Protein AF-A0A2K8NVX0-F1 (afdb_monomer_lite)

Radius of gyration: 14.96 Å; chains: 1; bounding box: 32×36×40 Å

Sequence (138 aa):
MYVTYDQIYVLLNNGIVENKFKKNSSVQGIFEVSKFKYAISASSLTKEREHKHTNYFSNKDELLSWESPDCWKYSDNEKLDLIKNKYYVFYQSDETVELFDNTIRKYIGNIKKIEQRESIKNNKENKENKIKYKLKIS

Secondary structure (DSSP, 8-state):
-EE-HHHHHHHTT-SEETTEE-------SEEEEETTEEEEEEESGGGGSSS----EEETTTTEEEEEPPTT--TTSPPS--TTT-EEEEEEE-HHHHHHS-TT-EEEEEEEEEEEEEEEE--SSTTPPPEEEEEEEE-

Foldseek 3Di:
DKDFPQRVLVVLQNQADPNHGDDDPDDDQKDANDQQEMEGEEECPCCPDLQHWHWDADPVQQKIWGWDPLPAAPPDDDPDDPPRHKYWYWYYYPVNCVVPHPRMTDGSAIFPDFPDWDFADRSDPPGHTTIITITHGD

Organism: NCBI:txid81459

Structure (mmCIF, N/CA/C/O backbone):
data_AF-A0A2K8NVX0-F1
#
_entry.id   AF-A0A2K8NVX0-F1
#
loop_
_atom_site.group_PDB
_atom_site.id
_atom_site.type_symbol
_atom_site.label_atom_id
_atom_site.label_alt_id
_atom_site.label_comp_id
_atom_site.label_asym_id
_atom_site.label_entity_id
_atom_site.label_seq_id
_atom_site.pdbx_PDB_ins_code
_atom_site.Cartn_x
_atom_site.Cartn_y
_atom_site.Cartn_z
_atom_site.occupancy
_atom_site.B_iso_or_equiv
_atom_site.auth_seq_id
_atom_site.auth_comp_id
_atom_site.auth_asym_id
_atom_site.auth_atom_id
_atom_site.pdbx_PDB_model_num
ATOM 1 N N . MET A 1 1 ? 2.061 -4.022 -14.655 1.00 90.31 1 MET A N 1
ATOM 2 C CA . MET A 1 1 ? 3.292 -3.211 -14.791 1.00 90.31 1 MET A CA 1
ATOM 3 C C . MET A 1 1 ? 4.206 -3.532 -13.618 1.00 90.31 1 MET A C 1
ATOM 5 O O . MET A 1 1 ? 3.705 -3.557 -12.499 1.00 90.31 1 MET A O 1
ATOM 9 N N . TYR A 1 2 ? 5.486 -3.803 -13.870 1.00 92.69 2 TYR A N 1
ATOM 10 C CA . TYR A 1 2 ? 6.494 -4.126 -12.852 1.00 92.69 2 TYR A CA 1
ATOM 11 C C . TYR A 1 2 ? 7.537 -3.015 -12.819 1.00 92.69 2 TYR A C 1
ATOM 13 O O . TYR A 1 2 ? 7.992 -2.592 -13.879 1.00 92.69 2 TYR A O 1
ATOM 21 N N . VAL A 1 3 ? 7.849 -2.505 -11.631 1.00 91.19 3 VAL A N 1
ATOM 22 C CA . VAL A 1 3 ? 8.685 -1.312 -11.459 1.00 91.19 3 VAL A CA 1
ATOM 23 C C . VAL A 1 3 ? 9.543 -1.396 -10.203 1.00 91.19 3 VAL A C 1
ATOM 25 O O . VAL A 1 3 ? 9.133 -1.967 -9.189 1.00 91.19 3 VAL A O 1
ATOM 28 N N . THR A 1 4 ? 10.721 -0.783 -10.255 1.00 88.31 4 THR A N 1
ATOM 29 C CA . THR A 1 4 ? 11.552 -0.516 -9.076 1.00 88.31 4 THR A CA 1
ATOM 30 C C . THR A 1 4 ? 11.035 0.702 -8.309 1.00 88.31 4 THR A C 1
ATOM 32 O O . THR A 1 4 ? 10.225 1.485 -8.810 1.00 88.31 4 THR A O 1
ATOM 35 N N . TYR A 1 5 ? 11.519 0.902 -7.081 1.00 81.38 5 TYR A N 1
ATOM 36 C CA . TYR A 1 5 ? 11.150 2.072 -6.277 1.00 81.38 5 TYR A CA 1
ATOM 37 C C . TYR A 1 5 ? 11.514 3.394 -6.976 1.00 81.38 5 TYR A C 1
ATOM 39 O O . TYR A 1 5 ? 10.688 4.301 -7.030 1.00 81.38 5 TYR A O 1
ATOM 47 N N . ASP A 1 6 ? 12.690 3.473 -7.602 1.00 80.88 6 ASP A N 1
ATOM 48 C CA . ASP A 1 6 ? 13.110 4.662 -8.355 1.00 80.88 6 ASP A CA 1
ATOM 49 C C . ASP A 1 6 ? 12.184 4.934 -9.552 1.00 80.88 6 ASP A C 1
ATOM 51 O O . ASP A 1 6 ? 11.783 6.075 -9.790 1.00 80.88 6 ASP A O 1
ATOM 55 N N . GLN A 1 7 ? 11.759 3.885 -10.264 1.00 85.81 7 GLN A N 1
ATOM 56 C CA . GLN A 1 7 ? 10.801 4.015 -11.365 1.00 85.81 7 GLN A CA 1
ATOM 57 C C . GLN A 1 7 ? 9.426 4.493 -10.886 1.00 85.81 7 GLN A C 1
ATOM 59 O O . GLN A 1 7 ? 8.811 5.306 -11.570 1.00 85.81 7 GLN A O 1
ATOM 64 N N . ILE A 1 8 ? 8.952 4.062 -9.709 1.00 85.62 8 ILE A N 1
ATOM 65 C CA . ILE A 1 8 ? 7.704 4.577 -9.112 1.00 85.62 8 ILE A CA 1
ATOM 66 C C . ILE A 1 8 ? 7.797 6.096 -8.907 1.00 85.62 8 ILE A C 1
ATOM 68 O O . ILE A 1 8 ? 6.865 6.818 -9.260 1.00 85.62 8 ILE A O 1
ATOM 72 N N . TYR A 1 9 ? 8.921 6.593 -8.381 1.00 78.56 9 TYR A N 1
ATOM 73 C CA . TYR A 1 9 ? 9.129 8.031 -8.161 1.00 78.56 9 TYR A CA 1
ATOM 74 C C . TYR A 1 9 ? 9.138 8.819 -9.465 1.00 78.56 9 TYR A C 1
ATOM 76 O O . TYR A 1 9 ? 8.518 9.881 -9.543 1.00 78.56 9 TYR A O 1
ATOM 84 N N . VAL A 1 10 ? 9.823 8.308 -10.488 1.00 80.31 10 VAL A N 1
ATOM 85 C CA . VAL A 1 10 ? 9.865 8.947 -11.808 1.00 80.31 10 VAL A CA 1
ATOM 86 C C . VAL A 1 10 ? 8.477 8.957 -12.450 1.00 80.31 10 VAL A C 1
ATOM 88 O O . VAL A 1 10 ? 8.003 10.018 -12.844 1.00 80.31 10 VAL A O 1
ATOM 91 N N . LEU A 1 11 ? 7.792 7.810 -12.496 1.00 81.19 11 LEU A N 1
ATOM 92 C CA . LEU A 1 11 ? 6.464 7.677 -13.110 1.00 81.19 11 LEU A CA 1
ATOM 93 C C . LEU A 1 11 ? 5.398 8.542 -12.435 1.00 81.19 11 LEU A C 1
ATOM 95 O O . LEU A 1 11 ? 4.439 8.957 -13.082 1.00 81.19 11 LEU A O 1
ATOM 99 N N . LEU A 1 12 ? 5.547 8.799 -11.136 1.00 80.25 12 LEU A N 1
ATOM 100 C CA . LEU A 1 12 ? 4.588 9.574 -10.358 1.00 80.25 12 LEU A CA 1
ATOM 101 C C . LEU A 1 12 ? 5.047 11.020 -10.099 1.00 80.25 12 LEU A C 1
ATOM 103 O O . LEU A 1 12 ? 4.510 11.671 -9.208 1.00 80.25 12 LEU A O 1
ATOM 107 N N . ASN A 1 13 ? 5.974 11.540 -10.915 1.00 67.31 13 ASN A N 1
ATOM 108 C CA . ASN A 1 13 ? 6.432 12.938 -10.918 1.00 67.31 13 ASN A CA 1
ATOM 109 C C . ASN A 1 13 ? 7.108 13.430 -9.623 1.00 67.31 13 ASN A C 1
ATOM 111 O O . ASN A 1 13 ? 7.163 14.632 -9.375 1.00 67.31 13 ASN A O 1
ATOM 115 N N . ASN A 1 14 ? 7.681 12.527 -8.828 1.00 67.06 14 ASN A N 1
ATOM 116 C CA . ASN A 1 14 ? 8.439 12.879 -7.621 1.00 67.06 14 ASN A CA 1
ATOM 117 C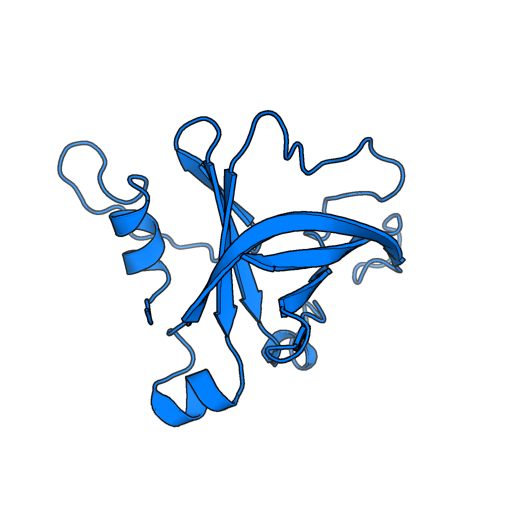 C . ASN A 1 14 ? 9.966 12.723 -7.806 1.00 67.06 14 ASN A C 1
ATOM 119 O O . ASN A 1 14 ? 10.763 13.210 -7.010 1.00 67.06 14 ASN A O 1
ATOM 123 N N . GLY A 1 15 ? 10.398 12.021 -8.859 1.00 58.84 15 GLY A N 1
ATOM 124 C CA . GLY A 1 15 ? 11.811 11.716 -9.110 1.00 58.84 15 GLY A CA 1
ATOM 125 C C . GLY A 1 15 ? 12.601 12.803 -9.843 1.00 58.84 15 GLY A C 1
ATOM 126 O O . GLY A 1 15 ? 13.829 12.749 -9.817 1.00 58.84 15 GLY A O 1
ATOM 127 N N . ILE A 1 16 ? 11.932 13.766 -10.490 1.00 64.12 16 ILE A N 1
ATOM 128 C CA . ILE A 1 16 ? 12.569 14.802 -11.317 1.00 64.12 16 ILE A CA 1
ATOM 129 C C . ILE A 1 16 ? 12.347 16.167 -10.667 1.00 64.12 16 ILE A C 1
ATOM 131 O O . ILE A 1 16 ? 11.251 16.720 -10.717 1.00 64.12 16 ILE A O 1
ATOM 135 N N . VAL A 1 17 ? 13.405 16.717 -10.079 1.00 65.81 17 VAL A N 1
ATOM 136 C CA . VAL A 1 17 ? 13.430 18.081 -9.535 1.00 65.81 17 VAL A CA 1
ATOM 137 C C . VAL A 1 17 ? 14.533 18.826 -10.269 1.00 65.81 17 VAL A C 1
ATOM 139 O O . VAL A 1 17 ? 15.652 18.326 -10.342 1.00 65.81 17 VAL A O 1
ATOM 142 N N . GLU A 1 18 ? 14.221 19.981 -10.862 1.00 69.00 18 GLU A N 1
ATOM 143 C CA . GLU A 1 18 ? 15.202 20.799 -11.601 1.00 69.00 18 GLU A CA 1
ATOM 144 C C . GLU A 1 18 ? 15.966 20.004 -12.686 1.00 69.00 18 GLU A C 1
ATOM 146 O O . GLU A 1 18 ? 17.180 20.132 -12.837 1.00 69.00 18 GLU A O 1
ATOM 151 N N . ASN A 1 19 ? 15.261 19.139 -13.430 1.00 66.44 19 ASN A N 1
ATOM 152 C CA . ASN A 1 19 ? 15.832 18.236 -14.445 1.00 66.44 19 ASN A CA 1
ATOM 153 C C . ASN A 1 19 ? 16.893 17.249 -13.919 1.00 66.44 19 ASN A C 1
ATOM 155 O O . ASN A 1 19 ? 17.696 16.728 -14.694 1.00 66.44 19 ASN A O 1
ATOM 159 N N . LYS A 1 20 ? 16.900 16.956 -12.613 1.00 62.97 20 LYS A N 1
ATOM 160 C CA . LYS A 1 20 ? 17.793 15.967 -12.000 1.00 62.97 20 LYS A CA 1
ATOM 161 C C . LYS A 1 20 ? 17.003 14.849 -11.338 1.00 62.97 20 LYS A C 1
ATOM 163 O O . LYS A 1 20 ? 16.003 15.089 -10.662 1.00 62.97 20 LYS A O 1
ATOM 168 N N . PHE A 1 21 ? 17.503 13.624 -11.503 1.00 66.00 21 PHE A N 1
ATOM 169 C CA . PHE A 1 21 ? 16.999 12.463 -10.781 1.00 66.00 21 PHE A CA 1
ATOM 170 C C . PHE A 1 21 ? 17.429 12.540 -9.319 1.00 66.00 21 PHE A C 1
ATOM 172 O O . PHE A 1 21 ? 18.623 12.508 -9.011 1.00 66.00 21 PHE A O 1
ATOM 179 N N . LYS A 1 22 ? 16.465 12.614 -8.403 1.00 64.12 22 LYS A N 1
ATOM 180 C CA . LYS A 1 22 ? 16.747 12.503 -6.972 1.00 64.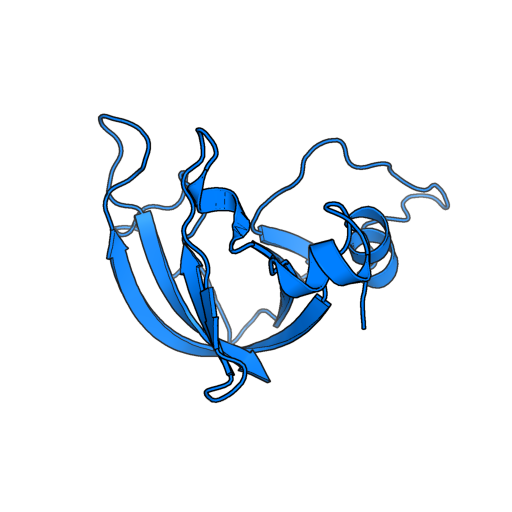12 22 LYS A CA 1
ATOM 181 C C . LYS A 1 22 ? 16.685 11.033 -6.568 1.00 64.12 22 LYS A C 1
ATOM 183 O O . LYS A 1 22 ? 15.604 10.460 -6.470 1.00 64.12 22 LYS A O 1
ATOM 188 N N . LYS A 1 23 ? 17.849 10.424 -6.319 1.00 59.34 23 LYS A N 1
ATOM 189 C CA . LYS A 1 23 ? 17.926 9.072 -5.748 1.00 59.34 23 LYS A CA 1
ATOM 190 C C . LYS A 1 23 ? 17.303 9.089 -4.356 1.00 59.34 23 LYS A C 1
ATOM 192 O O . LYS A 1 23 ? 17.663 9.935 -3.534 1.00 59.34 23 LYS A O 1
ATOM 197 N N . ASN A 1 24 ? 16.382 8.171 -4.085 1.00 62.09 24 ASN A N 1
ATOM 198 C CA . ASN A 1 24 ? 15.783 8.074 -2.763 1.00 62.09 24 ASN A CA 1
ATOM 199 C C . ASN A 1 24 ? 16.570 7.089 -1.895 1.00 62.09 24 ASN A C 1
ATOM 201 O O . ASN A 1 24 ? 16.845 5.963 -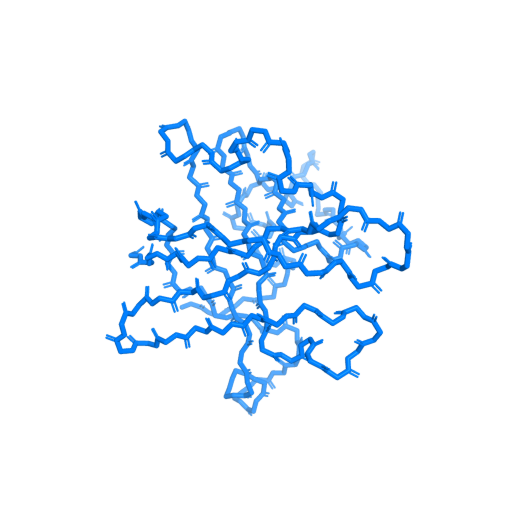2.302 1.00 62.09 24 ASN A O 1
ATOM 205 N N . SER A 1 25 ? 16.937 7.522 -0.693 1.00 54.59 25 SER A N 1
ATOM 206 C CA . SER A 1 25 ? 17.624 6.692 0.296 1.00 54.59 25 SER A CA 1
ATOM 207 C C . SER A 1 25 ? 16.666 5.994 1.267 1.00 54.59 25 SER A C 1
ATOM 209 O O . SER A 1 25 ? 17.109 5.111 1.996 1.00 54.59 25 SER A O 1
ATOM 211 N N . SER A 1 26 ? 15.368 6.344 1.287 1.00 58.69 26 SER A N 1
ATOM 212 C CA . SER A 1 26 ? 14.393 5.750 2.216 1.00 58.69 26 SER A CA 1
ATOM 213 C C . SER A 1 26 ? 13.201 5.110 1.495 1.00 58.69 26 SER A C 1
ATOM 215 O O . SER A 1 26 ? 12.413 5.780 0.823 1.00 58.69 26 SER A O 1
ATOM 217 N N . VAL A 1 27 ? 13.055 3.793 1.662 1.00 68.31 27 VAL A N 1
ATOM 218 C CA . VAL A 1 27 ? 11.868 3.044 1.232 1.00 68.31 27 VAL A CA 1
ATOM 219 C C . VAL A 1 27 ? 10.767 3.270 2.266 1.00 68.31 27 VAL A C 1
ATOM 221 O O . VAL A 1 27 ? 10.869 2.797 3.396 1.00 68.31 27 VAL A O 1
ATOM 224 N N . GLN A 1 28 ? 9.724 4.010 1.895 1.00 76.06 28 GLN A N 1
ATOM 225 C CA . GLN A 1 28 ? 8.571 4.294 2.751 1.00 76.06 28 GLN A CA 1
ATOM 226 C C . GLN A 1 28 ? 7.378 3.431 2.329 1.00 76.06 28 GLN A C 1
ATOM 228 O O . GLN A 1 28 ? 7.155 3.200 1.140 1.00 76.06 28 GLN A O 1
ATOM 233 N N . GLY A 1 29 ? 6.597 2.960 3.307 1.00 84.75 29 GLY A N 1
ATOM 234 C CA . GLY A 1 29 ? 5.392 2.159 3.047 1.00 84.75 29 GLY A CA 1
ATOM 235 C C . GLY A 1 29 ? 4.262 2.956 2.384 1.00 84.75 29 GLY A C 1
ATOM 236 O O . GLY A 1 29 ? 3.451 2.385 1.661 1.00 84.75 29 GLY A O 1
ATOM 237 N N . ILE A 1 30 ? 4.227 4.274 2.592 1.00 90.50 30 ILE A N 1
ATOM 238 C CA . ILE A 1 30 ? 3.334 5.223 1.921 1.00 90.50 30 ILE A CA 1
ATOM 239 C C . ILE A 1 30 ? 4.041 6.574 1.789 1.00 90.50 30 ILE A C 1
ATOM 241 O O . ILE A 1 30 ? 4.739 6.981 2.716 1.00 90.50 30 ILE A O 1
ATOM 245 N N . PHE A 1 31 ? 3.867 7.264 0.665 1.00 88.06 31 PHE A N 1
ATOM 246 C CA . PHE A 1 31 ? 4.431 8.597 0.440 1.00 88.06 31 PHE A CA 1
ATOM 247 C C . PHE A 1 31 ? 3.606 9.389 -0.576 1.00 88.06 31 PHE A C 1
ATOM 249 O O . PHE A 1 31 ? 2.983 8.816 -1.472 1.00 88.06 31 PHE A O 1
ATOM 256 N N . GLU A 1 32 ? 3.592 10.713 -0.432 1.00 86.94 32 GLU A N 1
ATOM 257 C CA . GLU A 1 32 ? 2.998 11.610 -1.425 1.00 86.94 32 GLU A CA 1
ATOM 258 C C . GLU A 1 32 ? 3.897 11.662 -2.661 1.00 86.94 32 GLU A C 1
ATOM 260 O O . GLU A 1 32 ? 5.114 11.784 -2.539 1.00 86.94 32 GLU A O 1
ATOM 265 N N . VAL A 1 33 ? 3.307 11.543 -3.847 1.00 84.38 33 VAL A N 1
ATOM 266 C CA . VAL A 1 33 ? 4.025 11.584 -5.132 1.00 84.38 33 VAL A CA 1
ATOM 267 C C . VAL A 1 33 ? 3.782 12.875 -5.897 1.00 84.38 33 VAL A C 1
ATOM 269 O O . VAL A 1 33 ? 4.673 13.396 -6.555 1.00 84.38 33 VAL A O 1
ATOM 272 N N . SER A 1 34 ? 2.589 13.431 -5.752 1.00 83.75 34 SER A N 1
ATOM 273 C CA . SER A 1 34 ? 2.233 14.775 -6.183 1.00 83.75 34 SER A CA 1
ATOM 274 C C . SER A 1 34 ? 1.052 15.230 -5.338 1.00 83.75 34 SER A C 1
ATOM 276 O O . SER A 1 34 ? 0.413 14.393 -4.704 1.00 83.75 34 SER A O 1
ATOM 278 N N . LYS A 1 35 ? 0.675 16.508 -5.422 1.00 86.88 35 LYS A N 1
ATOM 279 C CA . LYS A 1 35 ? -0.503 17.035 -4.722 1.00 86.88 35 LYS A CA 1
ATOM 280 C C . LYS A 1 35 ? -1.713 16.098 -4.876 1.00 86.88 35 LYS A C 1
ATOM 282 O O . LYS A 1 35 ? -2.122 15.805 -6.003 1.00 86.88 35 LYS A O 1
ATOM 287 N N . PHE A 1 36 ? -2.246 15.627 -3.748 1.00 90.69 36 PHE A N 1
ATOM 288 C CA . PHE A 1 36 ? -3.393 14.706 -3.656 1.00 90.69 36 PHE A CA 1
ATOM 289 C C . PHE A 1 36 ? -3.193 13.305 -4.266 1.00 90.69 36 PHE A C 1
ATOM 291 O O . PHE A 1 36 ? -4.155 12.574 -4.512 1.00 90.69 36 PHE A O 1
ATOM 298 N N . LYS A 1 37 ? -1.953 12.895 -4.530 1.00 91.50 37 LYS A N 1
ATOM 299 C CA . LYS A 1 37 ? -1.624 11.561 -5.035 1.00 91.50 37 LYS A CA 1
ATOM 300 C C . LYS A 1 37 ? -0.579 10.926 -4.141 1.00 91.50 37 LYS A C 1
ATOM 302 O O . LYS A 1 37 ? 0.466 11.512 -3.876 1.00 91.50 37 LYS A O 1
ATOM 307 N N . TYR A 1 38 ? -0.836 9.692 -3.744 1.00 92.56 38 TYR A N 1
ATOM 308 C CA . TYR A 1 38 ? 0.022 8.926 -2.856 1.00 92.56 38 TYR A CA 1
ATOM 309 C C . TYR A 1 38 ? 0.350 7.579 -3.482 1.00 92.56 38 TYR A C 1
ATOM 311 O O . TYR A 1 38 ? -0.471 6.994 -4.187 1.00 92.56 38 TYR A O 1
ATOM 319 N N . ALA A 1 39 ? 1.539 7.069 -3.201 1.00 92.62 39 ALA A N 1
ATOM 320 C CA . ALA A 1 39 ? 1.915 5.700 -3.504 1.00 92.62 39 ALA A CA 1
ATOM 321 C C . ALA A 1 39 ? 1.984 4.895 -2.207 1.00 92.62 39 ALA A C 1
ATOM 323 O O . ALA A 1 39 ? 2.538 5.366 -1.215 1.00 92.62 39 ALA A O 1
ATOM 324 N N . ILE A 1 40 ? 1.444 3.679 -2.230 1.00 93.56 40 ILE A N 1
ATOM 325 C CA . ILE A 1 40 ? 1.614 2.666 -1.191 1.00 93.56 40 ILE A CA 1
ATOM 326 C C . ILE A 1 40 ? 2.528 1.577 -1.739 1.00 93.56 40 ILE A C 1
ATOM 328 O O . ILE A 1 40 ? 2.260 0.994 -2.790 1.00 93.56 40 ILE A O 1
ATOM 332 N N . SER A 1 41 ? 3.600 1.303 -1.004 1.00 90.69 41 SER A N 1
ATOM 333 C CA . SER A 1 41 ? 4.554 0.233 -1.277 1.00 90.69 41 SER A CA 1
ATOM 334 C C . SER A 1 41 ? 4.371 -0.851 -0.221 1.00 90.69 41 SER A C 1
ATOM 336 O O . SER A 1 41 ? 4.750 -0.678 0.939 1.00 90.69 41 SER A O 1
ATOM 338 N N . ALA A 1 42 ? 3.752 -1.959 -0.614 1.00 91.31 42 ALA A N 1
ATOM 339 C CA . ALA A 1 42 ? 3.428 -3.078 0.261 1.00 91.31 42 ALA A CA 1
ATOM 340 C C . ALA A 1 42 ? 4.192 -4.343 -0.161 1.00 91.31 42 ALA A C 1
ATOM 342 O O . ALA A 1 42 ? 4.557 -4.514 -1.322 1.00 91.31 42 ALA A O 1
ATOM 343 N N . SER A 1 43 ? 4.445 -5.242 0.789 1.00 90.44 43 SER A N 1
ATOM 344 C CA . SER A 1 43 ? 5.152 -6.503 0.534 1.00 90.44 43 SER A CA 1
ATOM 345 C C . SER A 1 43 ? 4.650 -7.609 1.463 1.00 90.44 43 SER A C 1
ATOM 347 O O . SER A 1 43 ? 4.356 -7.326 2.628 1.00 90.44 43 SER A O 1
ATOM 349 N N . SER A 1 44 ? 4.543 -8.849 0.967 1.00 88.00 44 SER A N 1
ATOM 350 C CA . SER A 1 44 ? 4.352 -10.040 1.819 1.00 88.00 44 SER A CA 1
ATOM 351 C C . SER A 1 44 ? 5.615 -10.432 2.583 1.00 88.00 44 SER A C 1
ATOM 353 O O . SER A 1 44 ? 5.523 -11.108 3.607 1.00 88.00 44 SER A O 1
ATOM 355 N N . LEU A 1 45 ? 6.780 -9.987 2.111 1.00 81.44 45 LEU A N 1
ATOM 356 C CA . LEU A 1 45 ? 8.100 -10.440 2.562 1.00 81.44 45 LEU A CA 1
ATOM 357 C C . LEU A 1 45 ? 8.552 -9.772 3.863 1.00 81.44 45 LEU A C 1
ATOM 359 O O . LEU A 1 45 ? 9.553 -10.147 4.467 1.00 81.44 45 LEU A O 1
ATOM 363 N N . THR A 1 46 ? 7.815 -8.767 4.331 1.00 70.06 46 THR A N 1
ATOM 364 C CA . THR A 1 46 ? 8.112 -8.052 5.577 1.00 70.06 46 THR A CA 1
ATOM 365 C C . THR A 1 46 ? 7.823 -8.877 6.836 1.00 70.06 46 THR A C 1
ATOM 367 O O . THR A 1 46 ? 8.156 -8.428 7.931 1.00 70.06 46 THR A O 1
ATOM 370 N N . LYS A 1 47 ? 7.278 -10.097 6.705 1.00 58.28 47 LYS A N 1
ATOM 371 C CA . LYS A 1 47 ? 7.066 -11.032 7.824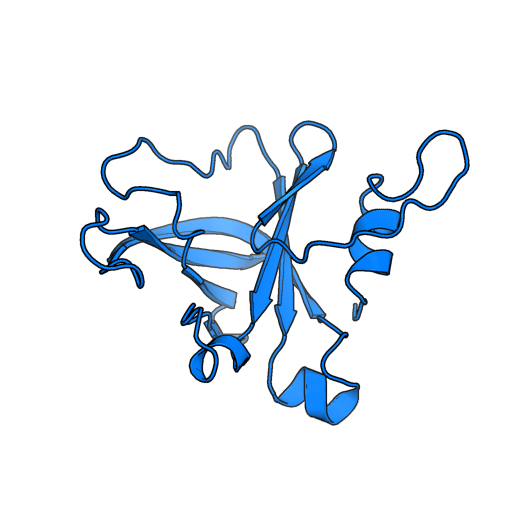 1.00 58.28 47 LYS A CA 1
ATOM 372 C C . LYS A 1 47 ? 8.364 -11.448 8.534 1.00 58.28 47 LYS A C 1
ATOM 374 O O . LYS A 1 47 ? 8.319 -11.695 9.735 1.00 58.28 47 LYS A O 1
ATOM 379 N N . GLU A 1 48 ? 9.498 -11.493 7.830 1.00 48.97 48 GLU A N 1
ATOM 380 C CA . GLU A 1 48 ? 10.764 -12.034 8.361 1.00 48.97 48 GLU A CA 1
ATOM 381 C C . GLU A 1 48 ? 11.741 -10.981 8.917 1.00 48.97 48 GLU A C 1
ATOM 383 O O . GLU A 1 48 ? 12.786 -11.337 9.456 1.00 48.97 48 GLU A O 1
ATOM 388 N N . ARG A 1 49 ? 11.437 -9.679 8.816 1.00 53.53 49 ARG A N 1
ATOM 389 C CA . ARG A 1 49 ? 12.357 -8.600 9.236 1.00 53.53 49 ARG A CA 1
ATOM 390 C C . ARG A 1 49 ? 11.904 -7.930 10.536 1.00 53.53 49 ARG A C 1
ATOM 392 O O . ARG A 1 49 ? 10.721 -7.940 10.865 1.00 53.53 49 ARG A O 1
ATOM 399 N N . GLU A 1 50 ? 12.836 -7.286 11.250 1.00 51.22 50 GLU A N 1
ATOM 400 C CA . GLU A 1 50 ? 12.595 -6.553 12.517 1.00 51.22 50 GLU A CA 1
ATOM 401 C C . GLU A 1 50 ? 11.432 -5.537 12.447 1.00 51.22 50 GLU A C 1
ATOM 403 O O . GLU A 1 50 ? 10.829 -5.193 13.463 1.00 51.22 50 GLU A O 1
ATOM 408 N N . HIS A 1 51 ? 11.048 -5.103 11.243 1.00 55.28 51 HIS A N 1
ATOM 409 C CA . HIS A 1 51 ? 9.872 -4.277 10.970 1.00 55.28 51 HIS A CA 1
ATOM 410 C C . HIS A 1 51 ? 8.727 -5.126 10.385 1.00 55.28 51 HIS A C 1
ATOM 412 O O . HIS A 1 51 ? 8.459 -5.102 9.183 1.00 55.28 51 HIS A O 1
ATOM 418 N N . LYS A 1 52 ? 8.065 -5.889 11.264 1.00 65.38 52 LYS A N 1
ATOM 419 C CA . LYS A 1 52 ? 7.030 -6.905 10.981 1.00 65.38 52 LYS A CA 1
ATOM 420 C C . LYS A 1 52 ? 5.709 -6.331 10.447 1.00 65.38 52 LYS A C 1
ATOM 422 O O . LYS A 1 52 ? 4.682 -6.426 11.115 1.00 65.38 52 LYS A O 1
ATOM 427 N N . HIS A 1 53 ? 5.702 -5.677 9.291 1.00 73.81 53 HIS A N 1
ATOM 428 C CA . HIS A 1 53 ? 4.438 -5.354 8.624 1.00 73.81 53 HIS A CA 1
ATOM 429 C C . HIS A 1 53 ? 3.927 -6.595 7.895 1.00 73.81 53 HIS A C 1
ATOM 431 O O . HIS A 1 53 ? 4.646 -7.173 7.085 1.00 73.81 53 HIS A O 1
ATOM 437 N N . THR A 1 54 ? 2.694 -7.019 8.142 1.00 82.25 54 THR A N 1
ATOM 438 C CA . THR A 1 54 ? 2.104 -8.163 7.443 1.00 82.25 54 THR A CA 1
ATOM 439 C C . THR A 1 54 ? 1.116 -7.684 6.389 1.00 82.25 54 THR A C 1
ATOM 441 O O . THR A 1 54 ? -0.067 -7.484 6.670 1.00 82.25 54 THR A O 1
ATOM 444 N N . ASN A 1 55 ? 1.596 -7.524 5.152 1.00 90.81 55 ASN A N 1
ATOM 445 C CA . ASN A 1 55 ? 0.738 -7.157 4.028 1.00 90.81 55 ASN A CA 1
ATOM 446 C C . ASN A 1 55 ? 0.409 -8.375 3.164 1.00 90.81 55 ASN A C 1
ATOM 448 O O . ASN A 1 55 ? 1.264 -9.219 2.900 1.00 90.81 55 ASN A O 1
ATOM 452 N N . TYR A 1 56 ? -0.825 -8.453 2.683 1.00 92.88 56 TYR A N 1
ATOM 453 C CA . TYR A 1 56 ? -1.285 -9.561 1.853 1.00 92.88 56 TYR A CA 1
ATOM 454 C C . TYR A 1 56 ? -2.262 -9.073 0.794 1.00 92.88 56 TYR A C 1
ATOM 456 O O . TYR A 1 56 ? -3.210 -8.366 1.130 1.00 92.88 56 TYR A O 1
ATOM 464 N N . PHE A 1 57 ? -2.048 -9.471 -0.459 1.00 95.19 57 PHE A N 1
ATOM 465 C CA . PHE A 1 57 ? -2.947 -9.161 -1.565 1.00 95.19 57 PHE A CA 1
ATOM 466 C C . PHE A 1 57 ? -3.583 -10.435 -2.131 1.00 95.19 57 PHE A C 1
ATOM 468 O O . PHE A 1 57 ? -2.876 -11.350 -2.552 1.00 95.19 57 PHE A O 1
ATOM 475 N N . SER A 1 58 ? -4.917 -10.477 -2.167 1.00 94.00 58 SER A N 1
ATOM 476 C CA . SER A 1 58 ? -5.688 -11.514 -2.863 1.00 94.00 58 SER A CA 1
ATOM 477 C C . SER A 1 58 ? -6.017 -11.037 -4.275 1.00 94.00 58 SER A C 1
ATOM 479 O O . SER A 1 58 ? -6.830 -10.128 -4.434 1.00 94.00 58 SER A O 1
ATOM 481 N N . ASN A 1 59 ? -5.435 -11.665 -5.305 1.00 91.00 59 ASN A N 1
ATOM 482 C CA . ASN A 1 59 ? -5.800 -11.388 -6.704 1.00 91.00 59 ASN A CA 1
ATOM 483 C C . ASN A 1 59 ? -7.273 -11.730 -6.987 1.00 91.00 59 ASN A C 1
ATOM 485 O O . ASN A 1 59 ? -7.922 -11.040 -7.762 1.00 91.00 59 ASN A O 1
ATOM 489 N N . LYS A 1 60 ? -7.799 -12.790 -6.358 1.00 93.50 60 LYS A N 1
ATOM 490 C CA . LYS A 1 60 ? -9.172 -13.269 -6.573 1.00 93.50 60 LYS A CA 1
ATOM 491 C C . LYS A 1 60 ? -10.209 -12.245 -6.115 1.00 93.50 60 LYS A C 1
ATOM 493 O O . LYS A 1 60 ? -11.199 -12.024 -6.803 1.00 93.50 60 LYS A O 1
ATOM 498 N N . ASP A 1 61 ? -9.969 -11.634 -4.959 1.00 94.75 61 ASP A N 1
ATOM 499 C CA . ASP A 1 61 ? -10.920 -10.708 -4.337 1.00 94.75 61 ASP A CA 1
ATOM 500 C C . ASP A 1 61 ? -10.545 -9.237 -4.583 1.00 94.75 61 ASP A C 1
ATOM 502 O O . ASP A 1 61 ? -11.299 -8.332 -4.225 1.00 94.75 61 ASP A O 1
ATOM 506 N N . GLU A 1 62 ? -9.378 -8.991 -5.185 1.00 96.75 62 GLU A N 1
ATOM 507 C CA . GLU A 1 62 ? -8.705 -7.690 -5.320 1.00 96.75 62 GLU A CA 1
ATOM 508 C C . GLU A 1 62 ? -8.639 -6.933 -3.986 1.00 96.75 62 GLU A C 1
ATOM 510 O O . GLU A 1 62 ? -8.885 -5.728 -3.902 1.00 96.75 62 GLU A O 1
ATOM 515 N N . LEU A 1 63 ? -8.342 -7.665 -2.913 1.00 97.38 63 LEU A N 1
ATOM 516 C CA . LEU A 1 63 ? -8.279 -7.133 -1.557 1.00 97.38 63 LEU A CA 1
ATOM 517 C C . LEU A 1 63 ? -6.840 -7.097 -1.070 1.00 97.38 63 LEU A C 1
ATOM 519 O O . LEU A 1 63 ? -6.158 -8.121 -1.030 1.00 97.38 63 LEU A O 1
ATOM 523 N N . LEU A 1 64 ? -6.404 -5.917 -0.641 1.00 97.06 64 LEU A N 1
ATOM 524 C CA . LEU A 1 64 ? -5.146 -5.713 0.058 1.00 97.06 64 LEU A CA 1
ATOM 525 C C . LEU A 1 64 ? -5.411 -5.562 1.560 1.00 97.06 64 LEU A C 1
ATOM 527 O O . LEU A 1 64 ? -6.028 -4.600 2.008 1.00 97.06 64 LEU A O 1
ATOM 531 N N . SER A 1 65 ? -4.878 -6.489 2.344 1.00 95.81 65 SER A N 1
ATOM 532 C CA . SER A 1 65 ? -4.650 -6.312 3.774 1.00 95.81 65 SER A CA 1
ATOM 533 C C . SER A 1 65 ? -3.340 -5.548 3.957 1.00 95.81 65 SER A C 1
ATOM 535 O O . SER A 1 65 ? -2.279 -6.096 3.657 1.00 95.81 65 SER A O 1
ATOM 537 N N . TRP A 1 66 ? -3.403 -4.314 4.451 1.00 94.81 66 TRP A N 1
ATOM 538 C CA . TRP A 1 66 ? -2.246 -3.428 4.593 1.00 94.81 66 TRP A CA 1
ATOM 539 C C . TRP A 1 66 ? -2.123 -2.884 6.012 1.00 94.81 66 TRP A C 1
ATOM 541 O O . TRP A 1 66 ? -3.095 -2.386 6.582 1.00 94.81 66 TRP A O 1
ATOM 551 N N . GLU A 1 67 ? -0.924 -2.956 6.579 1.00 92.94 67 GLU A N 1
ATOM 552 C CA . GLU A 1 67 ? -0.625 -2.329 7.864 1.00 92.94 67 GLU A CA 1
ATOM 553 C C . GLU A 1 67 ? -0.068 -0.924 7.666 1.00 92.94 67 GLU A C 1
ATOM 555 O O . GLU A 1 67 ? 0.887 -0.723 6.912 1.00 92.94 67 GLU A O 1
ATOM 560 N N . SER A 1 68 ? -0.611 0.040 8.406 1.00 91.81 68 SER A N 1
ATOM 561 C CA . SER A 1 68 ? -0.112 1.409 8.390 1.00 91.81 68 SER A CA 1
ATOM 562 C C . SER A 1 68 ? 1.329 1.503 8.916 1.00 91.81 68 SER A C 1
ATOM 564 O O . SER A 1 68 ? 1.774 0.631 9.673 1.00 91.81 68 SER A O 1
ATOM 566 N N . PRO A 1 69 ? 2.055 2.5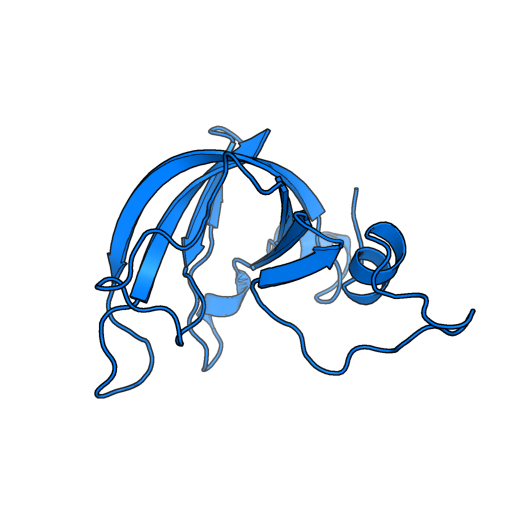94 8.609 1.00 89.56 69 PRO A N 1
ATOM 567 C CA . PRO A 1 69 ? 3.307 2.918 9.287 1.00 89.56 69 PRO A CA 1
ATOM 568 C C . PRO A 1 69 ? 3.154 2.931 10.815 1.00 89.56 69 PRO A C 1
ATOM 570 O O . PRO A 1 69 ? 2.110 3.323 11.336 1.00 89.56 69 PRO A O 1
ATOM 573 N N . ASP A 1 70 ? 4.216 2.579 11.544 1.00 87.69 70 ASP A N 1
ATOM 574 C CA . ASP A 1 70 ? 4.195 2.478 13.017 1.00 87.69 70 ASP A CA 1
ATOM 575 C C . ASP A 1 70 ? 3.947 3.816 13.742 1.00 87.69 70 ASP A C 1
ATOM 577 O O . ASP A 1 70 ? 3.720 3.833 14.953 1.00 87.69 70 ASP A O 1
ATOM 581 N N . CYS A 1 71 ? 4.050 4.948 13.037 1.00 88.25 71 CYS A N 1
ATOM 582 C CA . CYS A 1 71 ? 3.735 6.270 13.577 1.00 88.25 71 CYS A CA 1
ATOM 583 C C . CYS A 1 71 ? 2.237 6.601 13.539 1.00 88.25 71 CYS A C 1
ATOM 585 O O . CYS A 1 71 ? 1.827 7.554 14.196 1.00 88.25 71 CYS A O 1
ATOM 587 N N . TRP A 1 72 ? 1.430 5.848 12.788 1.00 91.38 72 TRP A N 1
ATOM 588 C CA . TRP A 1 72 ? -0.014 6.050 12.730 1.00 91.38 72 TRP A CA 1
ATOM 589 C C . TRP A 1 72 ? -0.682 5.338 13.895 1.00 91.38 72 TRP A C 1
ATOM 591 O O . TRP A 1 72 ? -0.443 4.152 14.130 1.00 91.38 72 TRP A O 1
ATOM 601 N N . LYS A 1 73 ? -1.545 6.063 14.601 1.00 93.38 73 LYS A N 1
ATOM 602 C CA . LYS A 1 73 ? -2.284 5.543 15.746 1.00 93.38 73 LYS A CA 1
ATOM 603 C C . LYS A 1 73 ? -3.715 5.230 15.345 1.00 93.38 73 LYS A C 1
ATOM 605 O O . LYS A 1 73 ? -4.329 5.980 14.593 1.00 93.38 73 LYS A O 1
ATOM 610 N N . TYR A 1 74 ? -4.271 4.147 15.875 1.00 92.81 74 TYR A N 1
ATOM 611 C CA . TYR A 1 74 ? -5.671 3.790 15.641 1.00 92.81 74 TYR A CA 1
ATOM 612 C C . TYR A 1 74 ? -6.662 4.802 16.235 1.00 92.81 74 TYR A C 1
ATOM 614 O O . TYR A 1 74 ? -7.767 4.961 15.714 1.00 92.81 74 TYR A O 1
ATOM 6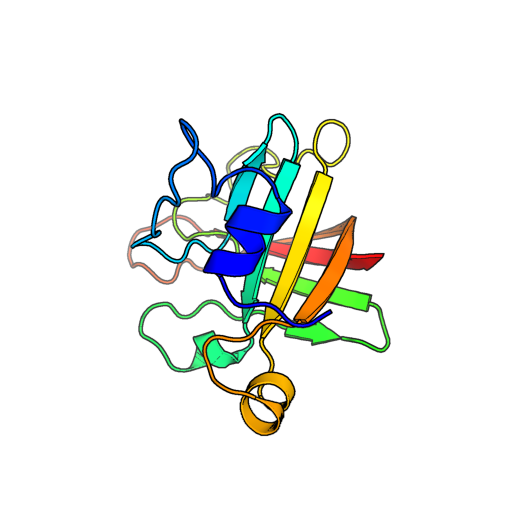22 N N . SER A 1 75 ? -6.259 5.486 17.302 1.00 91.81 75 SER A N 1
ATOM 623 C CA . SER A 1 75 ? -7.000 6.572 17.947 1.00 91.81 75 SER A CA 1
ATOM 624 C C . SER A 1 75 ? -7.111 7.827 17.075 1.00 91.81 75 SER A C 1
ATOM 626 O O . SER A 1 75 ? -8.043 8.606 17.255 1.00 91.81 75 SER A O 1
ATOM 628 N N . ASP A 1 76 ? -6.202 8.015 16.113 1.00 89.81 76 ASP A N 1
ATOM 629 C CA . ASP A 1 76 ? -6.262 9.147 15.197 1.00 89.81 76 ASP A CA 1
ATOM 630 C C . ASP A 1 76 ? -7.457 9.022 14.240 1.00 89.81 76 ASP A C 1
ATOM 632 O O . ASP A 1 76 ? -7.869 7.920 13.859 1.00 89.81 76 ASP A O 1
ATOM 636 N N . ASN A 1 77 ? -7.944 10.176 13.770 1.00 85.94 77 ASN A N 1
ATOM 637 C CA . ASN A 1 77 ? -8.901 10.255 12.665 1.00 85.94 77 ASN A CA 1
ATOM 638 C C . ASN A 1 77 ? -8.414 9.476 11.431 1.00 85.94 77 ASN A C 1
ATOM 640 O O . ASN A 1 77 ? -7.210 9.263 11.247 1.00 85.94 77 ASN A O 1
ATOM 644 N N . GLU A 1 78 ? -9.367 9.089 10.573 1.00 84.88 78 GLU A N 1
ATOM 645 C CA . GLU A 1 78 ? -9.101 8.403 9.305 1.00 84.88 78 GLU A CA 1
ATOM 646 C C . GLU A 1 78 ? -7.973 9.106 8.535 1.00 84.88 78 GLU A C 1
ATOM 648 O O . GLU A 1 78 ? -8.018 10.313 8.286 1.00 84.88 78 GLU A O 1
ATOM 653 N N . LYS A 1 79 ? -6.920 8.346 8.223 1.00 89.19 79 LYS A N 1
ATOM 654 C CA . LYS A 1 79 ? -5.689 8.869 7.612 1.00 89.19 79 LYS A CA 1
ATOM 655 C C . LYS A 1 79 ? -5.742 8.787 6.090 1.00 89.19 79 LYS A C 1
ATOM 657 O O . LYS A 1 79 ? -4.989 9.495 5.420 1.00 89.19 79 LYS A O 1
ATOM 662 N N . LEU A 1 80 ? -6.595 7.918 5.546 1.00 92.56 80 LEU A N 1
ATOM 663 C CA . LEU A 1 80 ? -6.806 7.767 4.113 1.00 92.56 80 LEU A CA 1
ATOM 664 C C . LEU A 1 80 ? -8.078 8.512 3.692 1.00 92.56 80 LEU A C 1
ATOM 666 O O . LEU A 1 80 ? -9.191 8.021 3.854 1.00 92.56 80 LEU A O 1
ATOM 670 N N . ASP A 1 81 ? -7.909 9.696 3.107 1.00 94.62 81 ASP A N 1
ATOM 671 C CA . ASP A 1 81 ? -9.012 10.467 2.523 1.00 94.62 81 ASP A CA 1
ATOM 672 C C . ASP A 1 81 ? -9.165 10.094 1.042 1.00 94.62 81 ASP A C 1
ATOM 674 O O . ASP A 1 81 ? -8.519 10.678 0.169 1.00 94.62 81 ASP A O 1
ATOM 678 N N . LEU A 1 82 ? -10.003 9.090 0.762 1.00 94.31 82 LEU A N 1
ATOM 679 C CA . LEU A 1 82 ? -10.276 8.622 -0.605 1.00 94.31 82 LEU A CA 1
ATOM 680 C C . LEU A 1 82 ? -11.110 9.610 -1.440 1.00 94.31 82 LEU A C 1
ATOM 682 O O . LEU A 1 82 ? -11.230 9.422 -2.648 1.00 94.31 82 LEU A O 1
ATOM 686 N N . ILE A 1 83 ? -11.706 10.638 -0.822 1.00 93.75 83 ILE A N 1
ATOM 687 C CA . ILE A 1 83 ? -12.480 11.662 -1.538 1.00 93.75 83 ILE A CA 1
ATOM 688 C C . ILE A 1 83 ? -11.518 12.665 -2.167 1.00 93.75 83 ILE A C 1
ATOM 690 O O . ILE A 1 83 ? -11.675 13.043 -3.328 1.00 93.75 83 ILE A O 1
ATOM 694 N N . LYS A 1 84 ? -10.516 13.103 -1.400 1.00 94.69 84 LYS A N 1
ATOM 695 C CA . LYS A 1 84 ? -9.548 14.103 -1.862 1.00 94.69 84 LYS A CA 1
ATOM 696 C C . LYS A 1 84 ? -8.378 13.492 -2.612 1.00 94.69 84 LYS A C 1
ATOM 698 O O . LYS A 1 84 ? -7.850 14.144 -3.508 1.00 94.69 84 LYS A O 1
ATOM 703 N N . ASN A 1 85 ? -7.959 12.283 -2.242 1.00 95.81 85 ASN A N 1
ATOM 704 C CA . ASN A 1 85 ? -6.682 11.732 -2.673 1.00 95.81 85 ASN A CA 1
ATOM 705 C C . ASN A 1 85 ? -6.823 10.450 -3.492 1.00 95.81 85 ASN A C 1
ATOM 707 O O . ASN A 1 85 ? -7.708 9.626 -3.270 1.00 95.81 85 ASN A O 1
ATOM 711 N N . LYS A 1 86 ? -5.859 10.236 -4.392 1.00 95.25 86 LYS A N 1
ATOM 712 C CA . LYS A 1 86 ? -5.687 8.982 -5.132 1.00 95.25 86 LYS A CA 1
ATOM 713 C C . LYS A 1 86 ? -4.492 8.200 -4.596 1.00 95.25 86 LYS A C 1
ATOM 715 O O . LYS A 1 86 ? -3.404 8.754 -4.465 1.00 95.25 86 LYS A O 1
ATOM 720 N N . TYR A 1 87 ? -4.681 6.906 -4.348 1.00 96.38 87 TYR A N 1
ATOM 721 C CA . TYR A 1 87 ? -3.653 6.025 -3.790 1.00 96.38 87 TYR A CA 1
ATOM 722 C C . TYR A 1 87 ? -3.303 4.915 -4.781 1.00 96.38 87 TYR A C 1
ATOM 724 O O . TYR A 1 87 ? -4.124 4.034 -5.028 1.00 96.38 87 TYR A O 1
ATOM 732 N N . TYR A 1 88 ? -2.091 4.960 -5.330 1.00 95.62 88 TYR A N 1
ATOM 733 C CA . TYR A 1 88 ? -1.529 3.952 -6.230 1.00 95.62 88 TYR A CA 1
ATOM 734 C C . TYR A 1 88 ? -0.851 2.859 -5.415 1.00 95.62 88 TYR A C 1
ATOM 736 O O . TYR A 1 88 ? -0.065 3.165 -4.518 1.00 95.62 88 TYR A O 1
ATOM 744 N N . VAL A 1 89 ? -1.111 1.594 -5.727 1.00 96.12 89 VAL A N 1
ATOM 745 C CA . VAL A 1 89 ? -0.629 0.478 -4.912 1.00 96.12 89 VAL A CA 1
ATOM 746 C C . VAL A 1 89 ? 0.358 -0.379 -5.694 1.00 96.12 89 VAL A C 1
ATOM 748 O O . VAL A 1 89 ? 0.051 -0.921 -6.759 1.00 96.12 89 VAL A O 1
ATOM 751 N N . PHE A 1 90 ? 1.550 -0.521 -5.122 1.00 94.88 90 PHE A N 1
ATOM 752 C CA . PHE A 1 90 ? 2.630 -1.356 -5.623 1.00 94.88 90 PHE A CA 1
ATOM 753 C C . PHE A 1 90 ? 2.910 -2.458 -4.609 1.00 94.88 90 PHE A C 1
ATOM 755 O O . PHE A 1 90 ? 3.164 -2.182 -3.435 1.00 94.88 90 PHE A O 1
ATOM 762 N N . TYR A 1 91 ? 2.856 -3.704 -5.062 1.00 94.25 91 TYR A N 1
ATOM 763 C CA . TYR A 1 91 ? 2.949 -4.881 -4.214 1.00 94.25 91 TYR A CA 1
ATOM 764 C C . TYR A 1 91 ? 4.097 -5.789 -4.641 1.00 94.25 91 TYR A C 1
ATOM 766 O O . TYR A 1 91 ? 4.325 -6.003 -5.832 1.00 94.25 91 TYR A O 1
ATOM 774 N N . GLN A 1 92 ? 4.811 -6.327 -3.660 1.00 92.50 92 GLN A N 1
ATOM 775 C CA . GLN A 1 92 ? 5.827 -7.353 -3.854 1.00 92.50 92 GLN A CA 1
ATOM 776 C C . GLN A 1 92 ? 5.387 -8.648 -3.171 1.00 92.50 92 GLN A C 1
ATOM 778 O O . GLN A 1 92 ? 5.170 -8.675 -1.959 1.00 92.50 92 GLN A O 1
ATOM 783 N N . SER A 1 93 ? 5.267 -9.702 -3.972 1.00 92.06 93 SER A N 1
ATOM 784 C CA . SER A 1 93 ? 5.036 -11.084 -3.547 1.00 92.06 93 SER A CA 1
ATOM 785 C C . SER A 1 93 ? 6.295 -11.928 -3.744 1.00 92.06 93 SER A C 1
ATOM 787 O O . SER A 1 93 ? 7.203 -11.500 -4.458 1.00 92.06 93 SER A O 1
ATOM 789 N N . ASP A 1 94 ? 6.315 -13.143 -3.192 1.00 90.38 94 ASP A N 1
ATOM 790 C CA . ASP A 1 94 ? 7.347 -14.149 -3.490 1.00 90.38 94 ASP A CA 1
ATOM 791 C C . ASP A 1 94 ? 7.439 -14.422 -5.000 1.00 90.38 94 ASP A C 1
ATOM 793 O O . ASP A 1 94 ? 8.511 -14.299 -5.577 1.00 90.38 94 ASP A O 1
ATOM 797 N N . GLU A 1 95 ? 6.296 -14.609 -5.673 1.00 90.81 95 GLU A N 1
ATOM 798 C CA . GLU A 1 95 ? 6.205 -14.735 -7.140 1.00 90.81 95 GLU A CA 1
ATOM 799 C C . GLU A 1 95 ? 6.894 -13.568 -7.875 1.00 90.81 95 GLU A C 1
ATOM 801 O O . GLU A 1 95 ? 7.577 -13.764 -8.877 1.00 90.81 95 GLU A O 1
ATOM 806 N N . THR A 1 96 ? 6.745 -12.332 -7.379 1.00 90.75 96 THR A N 1
ATOM 807 C CA . THR A 1 96 ? 7.403 -11.167 -7.998 1.00 90.75 96 THR A CA 1
ATOM 808 C C . THR A 1 96 ? 8.923 -11.239 -7.848 1.00 90.75 96 THR A C 1
ATOM 810 O O . THR A 1 96 ? 9.636 -10.817 -8.755 1.00 90.75 96 THR A O 1
ATOM 813 N N . VAL A 1 97 ? 9.419 -11.758 -6.723 1.00 90.88 97 VAL A N 1
ATOM 814 C CA . VAL A 1 97 ? 10.858 -11.915 -6.475 1.00 90.88 97 VAL A CA 1
ATOM 815 C C . VAL A 1 97 ? 11.436 -13.066 -7.285 1.00 90.88 97 VAL A C 1
ATOM 817 O O . VAL A 1 97 ? 12.521 -12.913 -7.832 1.00 90.88 97 VAL A O 1
ATOM 820 N N . GLU A 1 98 ? 10.711 -14.176 -7.408 1.00 92.88 98 GLU A N 1
ATOM 821 C CA . GLU A 1 98 ? 11.114 -15.327 -8.223 1.00 92.88 98 GLU A CA 1
ATOM 822 C C . GLU A 1 98 ? 11.195 -14.985 -9.714 1.00 92.88 98 GLU A C 1
ATOM 824 O O . GLU A 1 98 ? 12.134 -15.395 -10.392 1.00 92.88 98 GLU A O 1
ATOM 829 N N . LEU A 1 99 ? 10.230 -14.216 -10.231 1.00 92.62 99 LEU A N 1
ATOM 830 C CA . LEU A 1 99 ? 10.222 -13.784 -11.632 1.00 92.62 99 LEU A CA 1
ATOM 831 C C . LEU A 1 99 ? 11.284 -12.723 -11.942 1.00 92.62 99 LEU A C 1
ATOM 833 O O . LEU A 1 99 ? 11.703 -12.595 -13.093 1.00 92.62 99 LEU A O 1
ATOM 837 N N . PHE A 1 100 ? 11.667 -11.929 -10.943 1.00 92.12 100 PHE A N 1
ATOM 838 C CA . PHE A 1 100 ? 12.554 -10.786 -11.110 1.00 92.12 100 PHE A CA 1
ATOM 839 C C . PHE A 1 100 ? 13.604 -10.724 -9.989 1.00 92.12 100 PHE A C 1
ATOM 841 O O . PHE A 1 100 ? 14.596 -11.443 -10.037 1.00 92.12 100 PHE A O 1
ATOM 848 N N . ASP A 1 101 ? 13.416 -9.841 -9.002 1.00 90.00 101 ASP A N 1
ATOM 849 C CA . ASP A 1 101 ? 14.266 -9.706 -7.821 1.00 90.00 101 ASP A CA 1
ATOM 850 C C . ASP A 1 101 ? 13.521 -8.991 -6.672 1.00 90.00 101 ASP A C 1
ATOM 852 O O . ASP A 1 101 ? 12.354 -8.596 -6.775 1.00 90.00 101 ASP A O 1
ATOM 856 N N . ASN A 1 102 ? 14.214 -8.782 -5.550 1.00 87.50 102 ASN A N 1
ATOM 857 C CA . ASN A 1 102 ? 13.672 -8.138 -4.350 1.00 87.50 102 ASN A CA 1
ATOM 858 C C . ASN A 1 102 ? 13.535 -6.600 -4.439 1.00 87.50 102 ASN A C 1
ATOM 860 O O . ASN A 1 102 ? 13.077 -5.960 -3.482 1.00 87.50 102 ASN A O 1
ATOM 864 N N . THR A 1 103 ? 13.886 -5.987 -5.564 1.00 87.75 103 THR A N 1
ATOM 865 C CA . THR A 1 103 ? 13.734 -4.549 -5.818 1.00 87.75 103 THR A CA 1
ATOM 866 C C . THR A 1 103 ? 12.455 -4.238 -6.596 1.00 87.75 103 THR A C 1
ATOM 868 O O . THR A 1 103 ? 11.901 -3.139 -6.454 1.00 87.75 103 THR A O 1
ATOM 871 N N . ILE A 1 104 ? 11.935 -5.214 -7.345 1.00 90.44 104 ILE A N 1
ATOM 872 C CA . ILE A 1 104 ? 10.776 -5.057 -8.225 1.00 90.44 104 ILE A CA 1
ATOM 873 C C . ILE A 1 104 ? 9.449 -5.244 -7.476 1.00 90.44 104 ILE A C 1
ATOM 875 O O . ILE A 1 104 ? 9.295 -6.090 -6.592 1.00 90.44 104 ILE A O 1
ATOM 879 N N . ARG A 1 105 ? 8.467 -4.412 -7.840 1.00 92.75 105 ARG A N 1
ATOM 880 C CA . ARG A 1 105 ? 7.075 -4.444 -7.370 1.00 92.75 105 ARG A CA 1
ATOM 881 C C . ARG A 1 105 ? 6.115 -4.412 -8.547 1.00 92.75 105 ARG A C 1
ATOM 883 O O . ARG A 1 105 ? 6.332 -3.698 -9.526 1.00 92.75 105 ARG A O 1
ATOM 890 N N . LYS A 1 106 ? 5.001 -5.121 -8.420 1.00 95.38 106 LYS A N 1
ATOM 891 C CA . LYS A 1 106 ? 3.882 -5.079 -9.359 1.00 95.38 106 LYS A CA 1
ATOM 892 C C . LYS A 1 106 ? 2.937 -3.941 -8.981 1.00 95.38 106 LYS A C 1
ATOM 894 O O . LYS A 1 106 ? 2.495 -3.859 -7.840 1.00 95.38 106 LYS A O 1
ATOM 899 N N . TYR A 1 107 ? 2.578 -3.082 -9.928 1.00 95.69 107 TYR A N 1
ATOM 900 C CA . TYR A 1 107 ? 1.416 -2.207 -9.772 1.00 95.69 107 TYR A CA 1
ATOM 901 C C . TYR A 1 107 ? 0.144 -3.060 -9.815 1.00 95.69 107 TYR A C 1
ATOM 903 O O . TYR A 1 107 ? -0.105 -3.725 -10.826 1.00 95.69 107 TYR A O 1
ATOM 911 N N . ILE A 1 108 ? -0.624 -3.054 -8.724 1.00 96.19 108 ILE A N 1
ATOM 912 C CA . ILE A 1 108 ? -1.829 -3.884 -8.569 1.00 96.19 108 ILE A CA 1
ATOM 913 C C . ILE A 1 108 ? -3.135 -3.094 -8.697 1.00 96.19 108 ILE A C 1
ATOM 915 O O . ILE A 1 108 ? -4.192 -3.708 -8.734 1.00 96.19 108 ILE A O 1
ATOM 919 N N . GLY A 1 109 ? -3.067 -1.762 -8.798 1.00 96.75 109 GLY A N 1
ATOM 920 C CA . GLY A 1 109 ? -4.224 -0.886 -8.996 1.00 96.75 109 GLY A CA 1
ATOM 921 C C . GLY A 1 109 ? -4.243 0.297 -8.030 1.00 96.75 109 GLY A C 1
ATOM 922 O O . GLY A 1 109 ? -3.241 0.610 -7.379 1.00 96.75 109 GLY A O 1
ATOM 923 N N . ASN A 1 110 ? -5.388 0.965 -7.943 1.00 97.19 110 ASN A N 1
ATOM 924 C CA . ASN A 1 110 ? -5.640 2.047 -6.995 1.00 97.19 110 ASN A CA 1
ATOM 925 C C . ASN A 1 110 ? -6.551 1.581 -5.860 1.00 97.19 110 ASN A C 1
ATOM 927 O O . ASN A 1 110 ? -7.369 0.684 -6.053 1.00 97.19 110 ASN A O 1
ATOM 931 N N . ILE A 1 111 ? -6.483 2.236 -4.699 1.00 97.88 111 ILE A N 1
ATOM 932 C CA . ILE A 1 111 ? -7.503 2.028 -3.662 1.00 97.88 111 ILE A CA 1
ATOM 933 C C . ILE A 1 111 ? -8.836 2.592 -4.158 1.00 97.88 111 ILE A C 1
ATOM 935 O O . ILE A 1 111 ? -8.962 3.795 -4.383 1.00 97.88 111 ILE A O 1
ATOM 939 N N . LYS A 1 112 ? -9.835 1.719 -4.273 1.00 97.44 112 LYS A N 1
ATOM 940 C CA . LYS A 1 112 ? -11.219 2.072 -4.602 1.00 97.44 112 LYS A CA 1
ATOM 941 C C . LYS A 1 112 ? -12.051 2.345 -3.354 1.00 97.44 112 LYS A C 1
ATOM 943 O O . LYS A 1 112 ? -12.873 3.256 -3.345 1.00 97.44 112 LYS A O 1
ATOM 948 N N . LYS A 1 113 ? -11.876 1.520 -2.319 1.00 97.00 113 LYS A N 1
ATOM 949 C CA . LYS A 1 113 ? -12.673 1.565 -1.088 1.00 97.00 113 LYS A CA 1
ATOM 950 C C . LYS A 1 113 ? -11.890 0.995 0.094 1.00 97.00 113 LYS A C 1
ATOM 952 O O . LYS A 1 113 ? -11.122 0.047 -0.062 1.00 97.00 113 LYS A O 1
ATOM 957 N N . ILE A 1 114 ? -12.131 1.551 1.278 1.00 97.06 114 ILE A N 1
ATOM 958 C CA . ILE A 1 114 ? -11.746 0.944 2.555 1.00 97.06 114 ILE A CA 1
ATOM 959 C C . ILE A 1 114 ? -12.894 0.022 2.978 1.00 97.06 114 ILE A C 1
ATOM 961 O O . ILE A 1 114 ? -13.991 0.491 3.270 1.00 97.06 114 ILE A O 1
ATOM 965 N N . GLU A 1 115 ? -12.666 -1.290 2.957 1.00 96.94 115 GLU A N 1
ATOM 966 C CA . GLU A 1 115 ? -13.649 -2.285 3.410 1.00 96.94 115 GLU A CA 1
ATOM 967 C C . GLU A 1 115 ? -13.666 -2.396 4.930 1.00 96.94 115 GLU A C 1
ATOM 969 O O . GLU A 1 115 ? -14.719 -2.565 5.539 1.00 96.94 115 GLU A O 1
ATOM 974 N N . GLN A 1 116 ? -12.489 -2.310 5.550 1.00 96.12 116 GLN A N 1
ATOM 975 C CA . GLN A 1 116 ? -12.366 -2.463 6.990 1.00 96.12 116 GLN A CA 1
ATOM 976 C C . GLN A 1 116 ? -11.170 -1.691 7.538 1.00 96.12 116 GLN A C 1
ATOM 978 O O . GLN A 1 116 ? -10.131 -1.582 6.882 1.00 96.12 116 GLN A O 1
ATOM 983 N N . ARG A 1 117 ? -11.323 -1.219 8.776 1.00 94.56 117 ARG A N 1
ATOM 984 C CA . ARG A 1 117 ? -10.285 -0.603 9.601 1.00 94.56 117 ARG A CA 1
ATOM 985 C C . ARG A 1 117 ? -10.226 -1.348 10.934 1.00 94.56 117 ARG A C 1
ATOM 987 O O . ARG A 1 117 ? -11.216 -1.395 11.656 1.00 94.56 117 ARG A O 1
ATOM 994 N N . GLU A 1 118 ? -9.085 -1.944 11.249 1.00 94.81 118 GLU A N 1
ATOM 995 C CA . GLU A 1 118 ? -8.866 -2.765 12.444 1.00 94.81 118 GLU A CA 1
ATOM 996 C C . GLU A 1 118 ? -7.740 -2.173 13.306 1.00 94.81 118 GLU A C 1
ATOM 998 O O . GLU A 1 118 ? -6.771 -1.608 12.790 1.00 94.81 118 GLU A O 1
ATOM 1003 N N . SER A 1 119 ? -7.864 -2.316 14.627 1.00 94.69 119 SER A N 1
ATOM 1004 C CA . SER A 1 119 ? -6.815 -1.967 15.589 1.00 94.69 119 SER A CA 1
ATOM 1005 C C . SER A 1 119 ? -5.885 -3.160 15.778 1.00 94.69 119 SER A C 1
ATOM 1007 O O . SER A 1 119 ? -6.349 -4.248 16.120 1.00 94.69 119 SER A O 1
ATOM 1009 N N . ILE A 1 120 ? -4.583 -2.970 15.567 1.00 92.62 120 ILE A N 1
ATOM 1010 C CA . ILE A 1 120 ? -3.574 -4.020 15.760 1.00 92.62 120 ILE A CA 1
ATOM 1011 C C . ILE A 1 120 ? -2.432 -3.534 16.651 1.00 92.62 120 ILE A C 1
ATOM 1013 O O . ILE A 1 120 ? -2.105 -2.346 16.680 1.00 92.62 120 ILE A O 1
ATOM 1017 N N . LYS A 1 121 ? -1.797 -4.463 17.371 1.00 90.75 121 LYS A N 1
ATOM 1018 C CA . LYS A 1 121 ? -0.660 -4.146 18.241 1.00 90.75 121 LYS A CA 1
ATOM 1019 C C . LYS A 1 121 ? 0.478 -3.526 17.422 1.00 90.75 121 LYS A C 1
ATOM 1021 O O . LYS A 1 121 ? 0.810 -4.000 16.336 1.00 90.75 121 LYS A O 1
ATOM 1026 N N . ASN A 1 122 ? 1.070 -2.455 17.943 1.00 89.38 122 ASN A N 1
ATOM 1027 C CA . ASN A 1 122 ? 2.267 -1.871 17.350 1.00 89.38 122 ASN A CA 1
ATOM 1028 C C . ASN A 1 122 ? 3.459 -2.819 17.534 1.00 89.38 122 ASN A C 1
ATOM 1030 O O . ASN A 1 122 ? 3.583 -3.476 18.567 1.00 89.38 122 ASN A O 1
ATOM 1034 N N . ASN A 1 123 ? 4.355 -2.863 16.551 1.00 81.56 123 ASN A N 1
ATOM 1035 C CA . ASN A 1 123 ? 5.565 -3.678 16.649 1.00 81.56 123 ASN A CA 1
ATOM 1036 C C . ASN A 1 123 ? 6.563 -3.108 17.666 1.00 81.56 123 ASN A C 1
ATOM 1038 O O . ASN A 1 123 ? 7.415 -3.840 18.162 1.00 81.56 123 ASN A O 1
ATOM 1042 N N . LYS A 1 124 ? 6.457 -1.812 17.984 1.00 81.94 124 LYS A N 1
ATOM 1043 C CA . LYS A 1 124 ? 7.277 -1.154 19.002 1.00 81.94 124 LYS A CA 1
ATOM 1044 C C . LYS A 1 124 ? 6.599 -1.233 20.366 1.00 81.94 124 LYS A C 1
ATOM 1046 O O . LYS A 1 124 ? 5.422 -0.896 20.496 1.00 81.94 124 LYS A O 1
ATOM 1051 N N . GLU A 1 125 ? 7.360 -1.636 21.380 1.00 80.19 125 GLU A N 1
ATOM 1052 C CA . GLU A 1 125 ? 6.898 -1.638 22.769 1.00 80.19 125 GLU A CA 1
ATOM 1053 C C . GLU A 1 125 ? 6.468 -0.234 23.216 1.00 80.19 125 GLU A C 1
ATOM 1055 O O . GLU A 1 125 ? 7.005 0.777 22.755 1.00 80.19 125 GLU A O 1
ATOM 1060 N N . ASN A 1 126 ? 5.468 -0.174 24.100 1.00 83.00 126 ASN A N 1
ATOM 1061 C CA . ASN A 1 126 ? 4.915 1.062 24.670 1.00 83.00 126 ASN A CA 1
ATOM 1062 C C . ASN A 1 126 ? 4.366 2.077 23.648 1.00 83.00 126 ASN A C 1
ATOM 1064 O O . ASN A 1 126 ? 4.185 3.251 23.975 1.00 83.00 126 ASN A O 1
ATOM 1068 N N . LYS A 1 127 ? 4.070 1.647 22.415 1.00 86.19 127 LYS A N 1
ATOM 1069 C CA . LYS A 1 127 ? 3.335 2.454 21.436 1.00 86.19 127 LYS A CA 1
ATOM 1070 C C . LYS A 1 127 ? 1.878 2.025 21.335 1.00 86.19 127 LYS A C 1
ATOM 1072 O O . LYS A 1 127 ? 1.559 0.842 21.405 1.00 86.19 127 LYS A O 1
ATOM 1077 N N . GLU A 1 128 ? 1.009 3.009 21.111 1.00 91.69 128 GLU A N 1
ATOM 1078 C CA . GLU A 1 128 ? -0.402 2.777 20.803 1.00 91.69 128 GLU A CA 1
ATOM 1079 C C . GLU A 1 128 ? -0.571 1.867 19.583 1.00 91.69 128 GLU A C 1
ATOM 1081 O O . GLU A 1 128 ? 0.244 1.888 18.652 1.00 91.69 128 GLU A O 1
ATOM 1086 N N . ASN A 1 129 ? -1.669 1.105 19.586 1.00 93.25 129 ASN A N 1
ATOM 1087 C CA . ASN A 1 129 ? -2.069 0.263 18.467 1.00 93.25 129 ASN A CA 1
ATOM 1088 C C . ASN A 1 129 ? -2.086 1.055 17.154 1.00 93.25 129 ASN A C 1
ATOM 1090 O O . ASN A 1 129 ? -2.564 2.193 17.095 1.00 93.25 129 ASN A O 1
ATOM 1094 N N . LYS A 1 130 ? -1.591 0.416 16.095 1.00 92.75 130 LYS A N 1
ATOM 1095 C CA . LYS A 1 130 ? -1.615 0.945 14.731 1.00 92.75 130 LYS A CA 1
ATOM 1096 C C . LYS A 1 130 ? -2.837 0.429 13.976 1.00 92.75 130 LYS A C 1
ATOM 1098 O O . LYS A 1 130 ? -3.653 -0.323 14.515 1.00 92.75 130 LYS A O 1
ATOM 1103 N N . ILE A 1 131 ? -2.968 0.854 12.727 1.00 93.69 131 ILE A N 1
ATOM 1104 C CA . ILE A 1 131 ? -4.135 0.559 11.904 1.00 93.69 131 ILE A CA 1
ATOM 1105 C C . ILE A 1 131 ? -3.795 -0.548 10.912 1.00 93.69 131 ILE A C 1
ATOM 1107 O O . ILE A 1 131 ? -2.762 -0.508 10.242 1.00 93.69 131 ILE A O 1
ATOM 1111 N N . LYS A 1 132 ? -4.698 -1.513 10.773 1.00 94.38 132 LYS A N 1
ATOM 1112 C CA . LYS A 1 132 ? -4.712 -2.443 9.648 1.00 94.38 132 LYS A CA 1
ATOM 1113 C C . LYS A 1 132 ? -5.938 -2.167 8.793 1.00 94.38 132 LYS A C 1
ATOM 1115 O O . LYS A 1 132 ? -7.059 -2.161 9.297 1.00 94.38 132 LYS A O 1
ATOM 1120 N N . TYR A 1 133 ? -5.724 -1.936 7.507 1.00 96.38 133 TYR A N 1
ATOM 1121 C CA . TYR A 1 133 ? -6.795 -1.723 6.546 1.00 96.38 133 TYR A CA 1
ATOM 1122 C C . TYR A 1 133 ? -7.024 -2.978 5.710 1.00 96.38 133 TYR A C 1
ATOM 1124 O O . TYR A 1 133 ? -6.072 -3.653 5.313 1.00 96.38 133 TYR A O 1
ATOM 1132 N N . LYS A 1 134 ? -8.288 -3.246 5.378 1.00 96.81 134 LYS A N 1
ATOM 1133 C CA . LYS A 1 134 ? -8.657 -4.060 4.215 1.00 96.81 134 LYS A CA 1
ATOM 1134 C C . LYS A 1 134 ? -9.127 -3.118 3.118 1.00 96.81 134 LYS A C 1
ATOM 1136 O O . LYS A 1 134 ? -10.113 -2.405 3.289 1.00 96.81 134 LYS A O 1
ATOM 1141 N N . LEU A 1 135 ? -8.389 -3.086 2.020 1.00 97.81 135 LEU A N 1
ATOM 1142 C CA . LEU A 1 135 ? -8.538 -2.131 0.929 1.00 97.81 135 LEU A CA 1
ATOM 1143 C C . LEU A 1 135 ? -8.969 -2.876 -0.332 1.00 97.81 135 LEU A C 1
ATOM 1145 O O . LEU A 1 135 ? -8.300 -3.824 -0.739 1.00 97.81 135 LEU A O 1
ATOM 1149 N N . LYS A 1 136 ? -10.054 -2.438 -0.968 1.00 98.06 136 LYS A N 1
ATOM 1150 C CA . LYS A 1 136 ? -10.460 -2.920 -2.292 1.00 98.06 136 LYS A CA 1
ATOM 1151 C C . LYS A 1 136 ? -9.679 -2.168 -3.362 1.00 98.06 136 LYS A C 1
ATOM 1153 O O . LYS A 1 136 ? -9.638 -0.935 -3.340 1.00 98.06 136 LYS A O 1
ATOM 1158 N N . ILE A 1 137 ? -9.078 -2.912 -4.282 1.00 97.88 137 ILE A N 1
ATOM 1159 C CA . ILE A 1 137 ? -8.223 -2.402 -5.354 1.00 97.88 137 ILE A CA 1
ATOM 1160 C C . ILE A 1 137 ? -8.975 -2.431 -6.698 1.00 97.88 137 ILE A C 1
ATOM 1162 O O . ILE A 1 137 ? -9.826 -3.297 -6.895 1.00 97.88 137 ILE A O 1
ATOM 1166 N N . SER A 1 138 ? -8.703 -1.462 -7.585 1.00 93.38 138 SER A N 1
ATOM 1167 C CA . SER A 1 138 ? -9.213 -1.386 -8.973 1.00 93.38 138 SER A CA 1
ATOM 1168 C C . SER A 1 138 ? -8.237 -0.738 -9.947 1.00 93.38 138 SER A C 1
ATOM 1170 O O . SER A 1 138 ? -7.567 0.237 -9.520 1.00 93.38 138 SER A O 1
#

pLDDT: mean 86.29, std 11.97, range [48.97, 98.06]